Protein AF-A0A815PFV5-F1 (afdb_monomer_lite)

Radius of gyration: 16.6 Å; chains: 1; bounding box: 37×27×49 Å

InterPro domains:
  IPR012340 Nucleic acid-binding, OB-fold [G3DSA:2.40.50.140] (1-66)
  IPR012340 Nucleic acid-binding, OB-fold [SSF50249] (1-58)

Organism: NCBI:txid392033

Foldseek 3Di:
DPPPDDDDDAAEDEDDPCVPVDDPPDDWDFDWDWDWDWDAPDPPDPDTDPDTRIHTYGDDTDDDPPPPD

pLDDT: mean 89.5, std 12.01, range [40.88, 97.25]

Structure (mmCIF, N/CA/C/O backbone):
data_AF-A0A815PFV5-F1
#
_entry.id   AF-A0A815PFV5-F1
#
loop_
_atom_site.group_PDB
_atom_site.id
_atom_site.type_symbol
_atom_site.label_atom_id
_atom_site.label_alt_id
_atom_site.label_comp_id
_atom_site.label_asym_id
_atom_site.label_entity_id
_atom_site.label_seq_id
_atom_site.pdbx_PDB_ins_code
_atom_site.Cartn_x
_atom_site.Cartn_y
_atom_site.Cartn_z
_atom_site.occupancy
_atom_site.B_iso_or_equiv
_atom_site.auth_seq_id
_atom_site.auth_comp_id
_atom_site.auth_asym_id
_atom_site.auth_atom_id
_atom_site.pdbx_PDB_model_num
ATOM 1 N N . MET A 1 1 ? 13.674 12.583 -2.873 1.00 78.69 1 MET A N 1
ATOM 2 C CA . MET A 1 1 ? 13.815 12.524 -1.402 1.00 78.69 1 MET A CA 1
ATOM 3 C C . MET A 1 1 ? 14.840 13.568 -0.999 1.00 78.69 1 MET A C 1
ATOM 5 O O . MET A 1 1 ? 15.833 13.672 -1.713 1.00 78.69 1 MET A O 1
ATOM 9 N N . PRO A 1 2 ? 14.609 14.365 0.057 1.00 91.62 2 PRO A N 1
ATOM 10 C CA . PRO A 1 2 ? 15.693 15.122 0.680 1.00 91.62 2 PRO A CA 1
ATOM 11 C C . PRO A 1 2 ? 16.765 14.141 1.185 1.00 91.62 2 PRO A C 1
ATOM 13 O O . PRO A 1 2 ? 16.433 13.015 1.554 1.00 91.62 2 PRO A O 1
ATOM 16 N N . ALA A 1 3 ? 18.037 14.541 1.142 1.00 90.44 3 ALA A N 1
ATOM 17 C CA . ALA A 1 3 ? 19.174 13.623 1.275 1.00 90.44 3 ALA A CA 1
ATOM 18 C C . ALA A 1 3 ? 19.222 12.849 2.610 1.00 90.44 3 ALA A C 1
ATOM 20 O O . ALA A 1 3 ? 19.700 11.720 2.633 1.00 90.44 3 ALA A O 1
ATOM 21 N N . ASP A 1 4 ? 18.665 13.410 3.686 1.00 94.94 4 ASP A N 1
ATOM 22 C CA . ASP A 1 4 ? 18.822 12.889 5.052 1.00 94.94 4 ASP A CA 1
ATOM 23 C C . ASP A 1 4 ? 17.588 12.148 5.590 1.00 94.94 4 ASP A C 1
ATOM 25 O O . ASP A 1 4 ? 17.447 11.951 6.798 1.00 94.94 4 ASP A O 1
ATOM 29 N N . GLN A 1 5 ? 16.646 11.769 4.723 1.00 94.00 5 GLN A N 1
ATOM 30 C CA . GLN A 1 5 ? 15.418 11.090 5.142 1.00 94.00 5 GLN A CA 1
ATOM 31 C C . GLN A 1 5 ? 15.275 9.717 4.499 1.00 94.00 5 GLN A C 1
ATOM 33 O O . GLN A 1 5 ? 15.547 9.517 3.313 1.00 94.00 5 GLN A O 1
ATOM 38 N N . THR A 1 6 ? 14.793 8.764 5.296 1.00 93.75 6 THR A N 1
ATOM 39 C CA . THR A 1 6 ? 14.417 7.446 4.796 1.00 93.75 6 THR A CA 1
ATOM 40 C C . THR A 1 6 ? 13.174 7.557 3.909 1.00 93.75 6 THR A C 1
ATOM 42 O O . THR A 1 6 ? 12.244 8.304 4.229 1.00 93.75 6 THR A O 1
ATOM 45 N N . PRO A 1 7 ? 13.118 6.819 2.785 1.00 94.50 7 PRO A N 1
ATOM 46 C CA . PRO A 1 7 ? 11.936 6.804 1.940 1.00 94.50 7 PRO A CA 1
ATOM 47 C C . PRO A 1 7 ? 10.685 6.365 2.705 1.00 94.50 7 PRO A C 1
ATOM 49 O O . PRO A 1 7 ? 10.694 5.360 3.416 1.00 94.50 7 PRO A O 1
ATOM 52 N N . VAL A 1 8 ? 9.587 7.101 2.526 1.00 92.56 8 VAL A N 1
ATOM 53 C CA . VAL A 1 8 ? 8.291 6.732 3.101 1.00 92.56 8 VAL A CA 1
ATOM 54 C C . VAL A 1 8 ? 7.775 5.476 2.406 1.00 92.56 8 VAL A C 1
ATOM 56 O O . VAL A 1 8 ? 7.704 5.415 1.180 1.00 92.56 8 VAL A O 1
ATOM 59 N N . THR A 1 9 ? 7.395 4.478 3.201 1.00 94.88 9 THR A N 1
ATOM 60 C CA . THR A 1 9 ? 6.746 3.260 2.705 1.00 94.88 9 THR A CA 1
ATOM 61 C C . THR A 1 9 ? 5.242 3.480 2.623 1.00 94.88 9 THR A C 1
ATOM 63 O O . THR A 1 9 ? 4.635 3.977 3.571 1.00 94.88 9 THR A O 1
ATOM 66 N N . ILE A 1 10 ? 4.641 3.095 1.499 1.00 94.56 10 ILE A N 1
ATOM 67 C CA . ILE A 1 10 ? 3.203 3.217 1.254 1.00 94.56 10 ILE A CA 1
ATOM 68 C C . ILE A 1 10 ? 2.628 1.819 1.036 1.00 94.56 10 ILE A C 1
ATOM 70 O O . ILE A 1 10 ? 3.236 0.989 0.361 1.00 94.56 10 ILE A O 1
ATOM 74 N N . THR A 1 11 ? 1.456 1.550 1.607 1.00 95.69 11 THR A N 1
ATOM 75 C CA . THR A 1 11 ? 0.740 0.291 1.389 1.00 95.69 11 THR A CA 1
ATOM 76 C C . THR A 1 11 ? -0.035 0.342 0.078 1.00 95.69 11 THR A C 1
ATOM 78 O O . THR A 1 11 ? -0.837 1.250 -0.146 1.00 95.69 11 THR A O 1
ATOM 81 N N . ILE A 1 12 ? 0.188 -0.665 -0.761 1.00 95.00 12 ILE A N 1
ATOM 82 C CA . ILE A 1 12 ? -0.460 -0.834 -2.059 1.00 95.00 12 ILE A CA 1
ATOM 83 C C . ILE A 1 12 ? -1.280 -2.127 -2.018 1.00 95.00 12 ILE A C 1
ATOM 85 O O . ILE A 1 12 ? -0.795 -3.151 -1.531 1.00 95.00 12 ILE A O 1
ATOM 89 N N . VAL A 1 13 ? -2.518 -2.085 -2.509 1.00 95.06 13 VAL A N 1
ATOM 90 C CA . VAL A 1 13 ? -3.431 -3.234 -2.542 1.00 95.06 13 VAL A CA 1
ATOM 91 C C . VAL A 1 13 ? -3.765 -3.575 -3.989 1.00 95.06 13 VAL A C 1
ATOM 93 O O . VAL A 1 13 ? -4.379 -2.779 -4.693 1.00 95.06 13 VAL A O 1
ATOM 96 N N . ALA A 1 14 ? -3.370 -4.770 -4.425 1.00 94.62 14 ALA A N 1
ATOM 97 C CA . ALA A 1 14 ? -3.663 -5.282 -5.759 1.00 94.62 14 ALA A CA 1
ATOM 98 C C . ALA A 1 14 ? -4.894 -6.196 -5.747 1.00 94.62 14 ALA A C 1
ATOM 100 O O . ALA A 1 14 ? -5.095 -6.978 -4.817 1.00 94.62 14 ALA A O 1
ATOM 101 N N . HIS A 1 15 ? -5.679 -6.133 -6.820 1.00 94.19 15 HIS A N 1
ATOM 102 C CA . HIS A 1 15 ? -6.900 -6.915 -6.985 1.00 94.19 15 HIS A CA 1
ATOM 103 C C . HIS A 1 15 ? -6.859 -7.743 -8.280 1.00 94.19 15 HIS A C 1
ATOM 105 O O . HIS A 1 15 ? -6.248 -7.351 -9.275 1.00 94.19 15 HIS A O 1
ATOM 111 N N . ASN A 1 16 ? -7.566 -8.878 -8.289 1.00 93.31 16 ASN A N 1
ATOM 112 C CA . ASN A 1 16 ? -7.809 -9.715 -9.470 1.00 93.31 16 ASN A CA 1
ATOM 113 C C . ASN A 1 16 ? -6.527 -10.120 -10.229 1.00 93.31 16 ASN A C 1
ATOM 115 O O . ASN A 1 16 ? -5.637 -10.753 -9.672 1.00 93.31 16 ASN A O 1
ATOM 119 N N . TYR A 1 17 ? -6.436 -9.766 -11.514 1.00 90.19 17 TYR A N 1
ATOM 120 C CA . TYR A 1 17 ? -5.347 -10.149 -12.417 1.00 90.19 17 TYR A CA 1
ATOM 121 C C . TYR A 1 17 ? -4.012 -9.449 -12.112 1.00 90.19 17 TYR A C 1
ATOM 123 O O . TYR A 1 17 ? -2.993 -9.799 -12.702 1.00 90.19 17 TYR A O 1
ATOM 131 N N . LEU A 1 18 ? -4.008 -8.450 -11.223 1.00 91.12 18 LEU A N 1
ATOM 132 C CA . LEU A 1 18 ? -2.797 -7.742 -10.797 1.00 91.12 18 LEU A CA 1
ATOM 133 C C . LEU A 1 18 ? -2.077 -8.464 -9.651 1.00 91.12 18 LEU A C 1
ATOM 135 O O . LEU A 1 18 ? -0.938 -8.126 -9.326 1.00 91.12 18 LEU A O 1
ATOM 139 N N . ILE A 1 19 ? -2.723 -9.461 -9.039 1.00 91.12 19 ILE A N 1
ATOM 140 C CA . ILE A 1 19 ? -2.093 -10.316 -8.034 1.00 91.12 19 ILE A CA 1
ATOM 141 C C . ILE A 1 19 ? -0.945 -11.065 -8.735 1.00 91.12 19 ILE A C 1
ATOM 143 O O . ILE A 1 19 ? -1.159 -11.701 -9.763 1.00 91.12 19 ILE A O 1
ATOM 147 N N . TYR A 1 20 ? 0.274 -10.951 -8.198 1.00 88.62 20 TYR A N 1
ATOM 148 C CA . TYR A 1 20 ? 1.537 -11.433 -8.796 1.00 88.62 20 TYR A CA 1
ATOM 149 C C . TYR A 1 20 ? 2.056 -10.666 -10.026 1.00 88.62 20 TYR A C 1
ATOM 151 O O . TYR A 1 20 ? 2.964 -11.142 -10.704 1.00 88.62 20 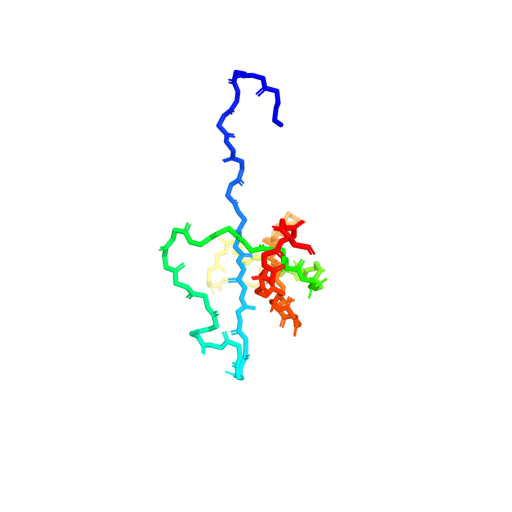TYR A O 1
ATOM 159 N N . ALA A 1 21 ? 1.550 -9.465 -10.323 1.00 89.56 21 ALA A N 1
ATOM 160 C CA . ALA A 1 21 ? 2.064 -8.676 -11.448 1.00 89.56 21 ALA A CA 1
ATOM 161 C C . ALA A 1 21 ? 3.497 -8.135 -11.251 1.00 89.56 21 ALA A C 1
ATOM 163 O O . ALA A 1 21 ? 4.107 -7.726 -12.244 1.00 89.56 21 ALA A O 1
ATOM 164 N N . VAL A 1 22 ? 3.994 -8.118 -10.007 1.00 89.50 22 VAL A N 1
ATOM 165 C CA . VAL A 1 22 ? 5.277 -7.539 -9.573 1.00 89.50 22 VAL A CA 1
ATOM 166 C C . VAL A 1 22 ? 5.999 -8.527 -8.658 1.00 89.50 22 VAL A C 1
ATOM 168 O O . VAL A 1 22 ? 5.358 -9.170 -7.819 1.00 89.50 22 VAL A O 1
ATOM 171 N N . GLN A 1 23 ? 7.319 -8.629 -8.795 1.00 89.81 23 GLN A N 1
ATOM 172 C CA . GLN A 1 23 ? 8.187 -9.406 -7.919 1.00 89.81 23 GLN A CA 1
ATOM 173 C C . GLN A 1 23 ? 8.934 -8.494 -6.930 1.00 89.81 23 GLN A C 1
ATOM 175 O O . GLN A 1 23 ? 9.055 -7.281 -7.105 1.00 89.81 23 GLN A O 1
ATOM 180 N N . LEU A 1 24 ? 9.419 -9.076 -5.832 1.00 91.62 24 LEU A N 1
ATOM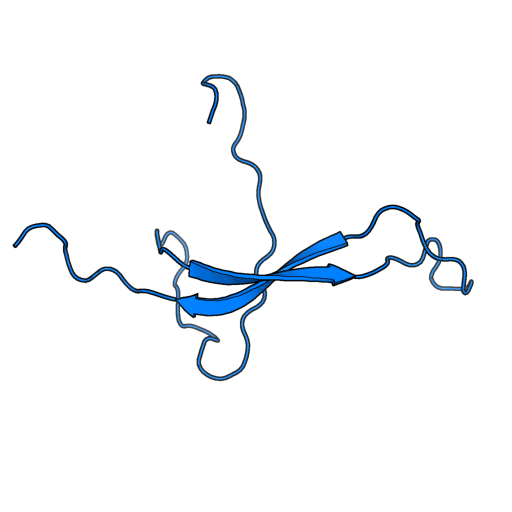 181 C CA . LEU A 1 24 ? 10.207 -8.350 -4.842 1.00 91.62 24 LEU A CA 1
ATOM 182 C C . LEU A 1 24 ? 11.440 -7.701 -5.493 1.00 91.62 24 LEU A C 1
ATOM 184 O O . LEU A 1 24 ? 12.229 -8.383 -6.139 1.00 91.62 24 LEU A O 1
ATOM 188 N N . GLY A 1 25 ? 11.632 -6.405 -5.245 1.00 89.94 25 GLY A N 1
ATOM 189 C CA . GLY A 1 25 ? 12.779 -5.642 -5.746 1.00 89.94 25 GLY A CA 1
ATOM 190 C C . GLY A 1 25 ? 12.531 -4.915 -7.069 1.00 89.94 25 GLY A C 1
ATOM 191 O O . GLY A 1 25 ? 13.363 -4.096 -7.461 1.00 89.94 25 GLY A O 1
ATOM 192 N N . ASP A 1 26 ? 11.389 -5.147 -7.717 1.00 89.94 26 ASP A N 1
ATOM 193 C CA . ASP A 1 26 ? 11.044 -4.465 -8.959 1.00 89.94 26 ASP A CA 1
ATOM 194 C C . ASP A 1 26 ? 10.794 -2.967 -8.733 1.00 89.94 26 ASP A C 1
ATOM 196 O O . ASP A 1 26 ? 10.160 -2.539 -7.763 1.00 89.94 26 ASP A O 1
ATOM 200 N N . ARG A 1 27 ? 11.266 -2.156 -9.683 1.00 89.94 27 ARG A N 1
ATOM 201 C CA . ARG A 1 27 ? 10.956 -0.727 -9.774 1.00 89.94 27 ARG A CA 1
ATOM 202 C C . ARG A 1 27 ? 9.934 -0.550 -10.877 1.00 89.94 27 ARG A C 1
ATOM 204 O O . ARG A 1 27 ? 10.253 -0.758 -12.041 1.00 89.94 27 ARG A O 1
ATOM 211 N N . VAL A 1 28 ? 8.707 -0.200 -10.506 1.00 90.50 28 VAL A N 1
ATOM 212 C CA . VAL A 1 28 ? 7.602 -0.160 -11.462 1.00 90.50 28 VAL A CA 1
ATOM 213 C C . VAL A 1 28 ? 6.779 1.109 -11.268 1.00 90.50 28 VAL A C 1
ATOM 215 O O . VAL A 1 28 ? 6.408 1.410 -10.132 1.00 90.50 28 VAL A O 1
ATOM 218 N N . PRO A 1 29 ? 6.480 1.866 -12.338 1.00 92.12 29 PRO A N 1
ATOM 219 C CA . PRO A 1 29 ? 5.472 2.912 -12.284 1.00 92.12 29 PRO A CA 1
ATOM 220 C C . PRO A 1 29 ? 4.073 2.297 -12.147 1.00 92.12 29 PRO A C 1
ATOM 222 O O . PRO A 1 29 ? 3.684 1.393 -12.892 1.00 92.12 29 PRO A O 1
ATOM 225 N N . VAL A 1 30 ? 3.306 2.813 -11.190 1.00 93.06 30 VAL A N 1
ATOM 226 C CA . VAL A 1 30 ? 1.971 2.312 -10.847 1.00 93.06 30 VAL A CA 1
ATOM 227 C C . VAL A 1 30 ? 0.949 3.445 -10.987 1.00 93.06 30 VAL A C 1
ATOM 229 O O . VAL A 1 30 ? 1.230 4.582 -10.610 1.00 93.06 30 VAL A O 1
ATOM 232 N N . THR A 1 31 ? -0.211 3.157 -11.583 1.00 94.81 31 THR A N 1
ATOM 233 C CA . THR A 1 31 ? -1.312 4.112 -11.802 1.00 94.81 31 THR A CA 1
ATOM 234 C C . THR A 1 31 ? -2.554 3.657 -11.065 1.00 94.81 31 THR A C 1
ATOM 236 O O . THR A 1 31 ? -3.164 2.667 -11.469 1.00 94.81 31 THR A O 1
ATOM 239 N N . ASP A 1 32 ? -2.949 4.424 -10.050 1.00 95.19 32 ASP A N 1
ATOM 240 C CA . ASP A 1 32 ? -3.840 3.948 -8.994 1.00 95.19 32 ASP A CA 1
ATOM 241 C C . ASP A 1 32 ? -4.776 5.025 -8.441 1.00 95.19 32 ASP A C 1
ATOM 243 O O . ASP A 1 32 ? -4.647 6.215 -8.738 1.00 95.19 32 ASP A O 1
ATOM 247 N N . ILE A 1 33 ? -5.701 4.600 -7.574 1.00 97.12 33 ILE A N 1
ATOM 248 C CA . ILE A 1 33 ? -6.592 5.485 -6.818 1.00 97.12 33 ILE A CA 1
ATOM 249 C C . ILE A 1 33 ? -6.067 5.644 -5.392 1.00 97.12 33 ILE A C 1
ATOM 251 O O . ILE A 1 33 ? -5.874 4.665 -4.668 1.00 97.12 33 ILE A O 1
ATOM 255 N N . PHE A 1 34 ? -5.917 6.894 -4.949 1.00 97.25 34 PHE A N 1
ATOM 256 C CA . PHE A 1 34 ? -5.630 7.199 -3.551 1.00 97.25 34 PHE A CA 1
ATOM 257 C C . PHE A 1 34 ? -6.881 6.972 -2.697 1.00 97.25 34 PHE A C 1
ATOM 259 O O . PHE A 1 34 ? -7.883 7.677 -2.845 1.00 97.25 34 PHE A O 1
ATOM 266 N N . ARG A 1 35 ? -6.839 5.975 -1.810 1.00 96.62 35 ARG A N 1
ATOM 267 C CA . ARG A 1 35 ? -7.974 5.593 -0.967 1.00 96.62 35 ARG A CA 1
ATOM 268 C C . ARG A 1 35 ? -7.669 5.784 0.507 1.00 96.62 35 ARG A C 1
ATOM 270 O O . ARG A 1 35 ? -6.532 5.684 0.967 1.00 96.62 35 ARG A O 1
ATOM 277 N N . THR A 1 36 ? -8.729 6.029 1.267 1.00 97.06 36 THR A N 1
ATOM 278 C CA . THR A 1 36 ? -8.656 6.185 2.715 1.00 97.06 36 THR A CA 1
ATOM 279 C C . THR A 1 36 ? -9.680 5.288 3.397 1.00 97.06 36 THR A C 1
ATOM 281 O O . THR A 1 36 ? -10.786 5.082 2.897 1.00 97.06 36 THR A O 1
ATOM 284 N N . VAL A 1 37 ? -9.306 4.724 4.544 1.00 95.69 37 VAL A N 1
ATOM 285 C CA . VAL A 1 37 ? -10.197 3.940 5.404 1.00 95.69 37 VAL A CA 1
ATOM 286 C C . VAL A 1 37 ? -10.075 4.439 6.830 1.00 95.69 37 VAL A C 1
ATOM 288 O O . VAL A 1 37 ? -8.991 4.738 7.338 1.00 95.69 37 VAL A O 1
ATOM 291 N N . SER A 1 38 ? -11.226 4.557 7.475 1.00 94.62 38 SER A N 1
ATOM 292 C CA . SER A 1 38 ? -11.311 5.008 8.847 1.00 94.62 38 SER A CA 1
ATOM 293 C C . SER A 1 38 ? -10.947 3.866 9.798 1.00 94.62 38 SER A C 1
ATOM 295 O O . SER A 1 38 ? -11.369 2.719 9.632 1.00 94.62 38 SER A O 1
ATOM 297 N N . LEU A 1 39 ? -10.110 4.163 10.790 1.00 94.44 39 LEU A N 1
ATOM 298 C CA . LEU A 1 39 ? -9.655 3.170 11.758 1.00 94.44 39 LEU A CA 1
ATOM 299 C C . LEU A 1 39 ? -10.512 3.245 13.017 1.00 94.44 39 LEU A C 1
ATOM 301 O O . LEU A 1 39 ? -10.715 4.324 13.578 1.00 94.44 39 LEU A O 1
ATOM 305 N N . ARG A 1 40 ? -10.992 2.096 13.499 1.00 93.31 40 ARG A N 1
ATOM 306 C CA . ARG A 1 40 ? -11.635 2.027 14.817 1.00 93.31 40 ARG A CA 1
ATOM 307 C C . ARG A 1 40 ? -10.586 2.235 15.904 1.00 93.31 40 ARG A C 1
ATOM 309 O O . ARG A 1 40 ? -9.521 1.629 15.851 1.00 93.31 40 ARG A O 1
ATOM 316 N N . ILE A 1 41 ? -10.907 3.066 16.895 1.00 92.62 41 ILE A N 1
ATOM 317 C CA . ILE A 1 41 ? -10.006 3.332 18.031 1.00 92.62 41 ILE A CA 1
ATOM 318 C C . ILE A 1 41 ? -9.895 2.084 18.913 1.00 92.62 41 ILE A C 1
ATOM 320 O O . ILE A 1 41 ? -8.830 1.759 19.424 1.00 92.62 41 ILE A O 1
ATOM 324 N N . ASN A 1 42 ? -11.007 1.371 19.074 1.00 93.56 42 ASN A N 1
ATOM 325 C CA . ASN A 1 42 ? -11.083 0.118 19.804 1.00 93.56 42 ASN A CA 1
ATOM 326 C C . ASN A 1 42 ? -12.009 -0.832 19.039 1.00 93.56 42 ASN A C 1
ATOM 328 O O . ASN A 1 42 ? -13.042 -0.410 18.524 1.00 93.56 42 ASN A O 1
ATOM 332 N N . SER A 1 43 ? -11.672 -2.119 18.971 1.00 89.88 43 SER A N 1
ATOM 333 C CA . SER A 1 43 ? -12.484 -3.118 18.264 1.00 89.88 43 SER A CA 1
ATOM 334 C C . SER A 1 43 ? -13.873 -3.293 18.885 1.00 89.88 43 SER A C 1
ATOM 336 O O . SER A 1 43 ? -14.836 -3.576 18.171 1.00 89.88 43 SER A O 1
ATOM 338 N N . LYS A 1 44 ? -13.980 -3.076 20.204 1.00 92.06 44 LYS A N 1
ATOM 339 C CA . LYS A 1 44 ? -15.211 -3.242 20.992 1.00 92.06 44 LYS A CA 1
ATOM 340 C C . LYS A 1 44 ? -16.170 -2.051 20.917 1.00 92.06 44 LYS A C 1
ATOM 342 O O . LYS A 1 44 ? -17.341 -2.209 21.245 1.00 92.06 44 LYS A O 1
ATOM 347 N N . THR A 1 45 ? -15.707 -0.867 20.515 1.00 92.81 45 THR A N 1
ATOM 348 C CA . THR A 1 45 ? -16.545 0.341 20.439 1.00 92.81 45 THR A CA 1
ATOM 349 C C . THR A 1 45 ? -16.705 0.798 18.989 1.00 92.81 45 THR A C 1
ATOM 351 O O . THR A 1 45 ? -15.879 0.506 18.128 1.00 92.81 45 THR A O 1
ATOM 354 N N . ARG A 1 46 ? -17.796 1.512 18.681 1.00 90.38 46 ARG A N 1
ATOM 355 C CA . ARG A 1 46 ? -18.051 2.039 17.325 1.00 90.38 46 ARG A CA 1
ATOM 356 C C . ARG A 1 46 ? -17.342 3.368 17.038 1.00 90.38 46 ARG A C 1
ATOM 358 O O . ARG A 1 46 ? -17.518 3.915 15.957 1.00 90.38 46 ARG A O 1
ATOM 365 N N . ASN A 1 47 ? -16.537 3.869 17.975 1.00 94.25 47 ASN A N 1
ATOM 366 C CA . ASN A 1 47 ? -15.821 5.129 17.808 1.00 94.25 47 ASN A CA 1
ATOM 367 C C . ASN A 1 47 ? -14.656 4.977 16.820 1.00 94.25 47 ASN A C 1
ATOM 369 O O . ASN A 1 47 ? -13.863 4.032 16.889 1.00 94.25 47 ASN A O 1
ATOM 373 N N . VAL A 1 48 ? -14.551 5.945 15.914 1.00 95.12 48 VAL A N 1
ATOM 374 C CA . VAL A 1 48 ? -13.612 5.954 14.790 1.00 95.12 48 VAL A CA 1
ATOM 375 C C . VAL A 1 48 ? -12.618 7.103 14.9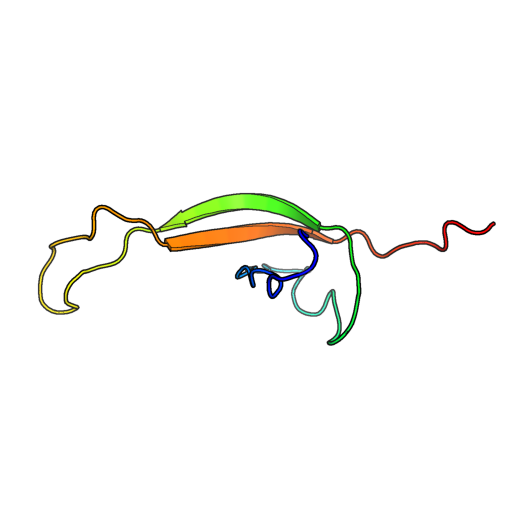55 1.00 95.12 48 VAL A C 1
ATOM 377 O O . VAL A 1 48 ? -12.956 8.154 15.497 1.00 95.12 48 VAL A O 1
ATOM 380 N N . ARG A 1 49 ? -11.374 6.899 14.517 1.00 94.25 49 ARG A N 1
ATOM 381 C CA . ARG A 1 49 ? -10.313 7.908 14.554 1.00 94.25 49 ARG A CA 1
ATOM 382 C C . ARG A 1 49 ? -10.539 8.966 13.468 1.00 94.25 49 ARG A C 1
ATOM 384 O O . A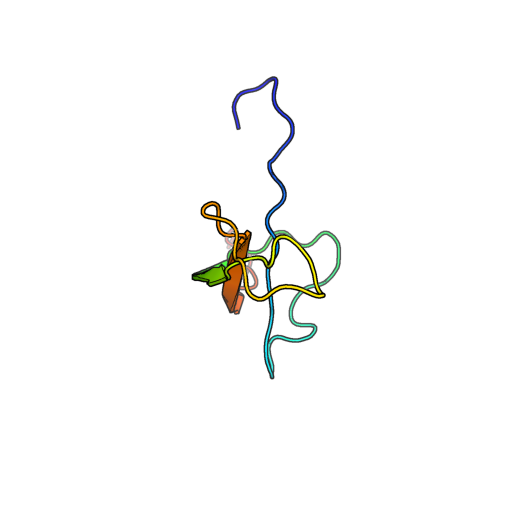RG A 1 49 ? -10.896 8.630 12.345 1.00 94.25 49 ARG A O 1
ATOM 391 N N . SER A 1 50 ? -10.254 10.228 13.795 1.00 94.06 50 SER A N 1
ATOM 392 C CA . SER A 1 50 ? -10.300 11.345 12.834 1.00 94.06 50 SER A CA 1
ATOM 393 C C . SER A 1 50 ? -9.203 11.255 11.757 1.00 94.06 50 SER A C 1
ATOM 395 O O . SER A 1 50 ? -9.396 11.679 10.624 1.00 94.06 50 SER A O 1
ATOM 397 N N . VAL A 1 51 ? -8.054 10.653 12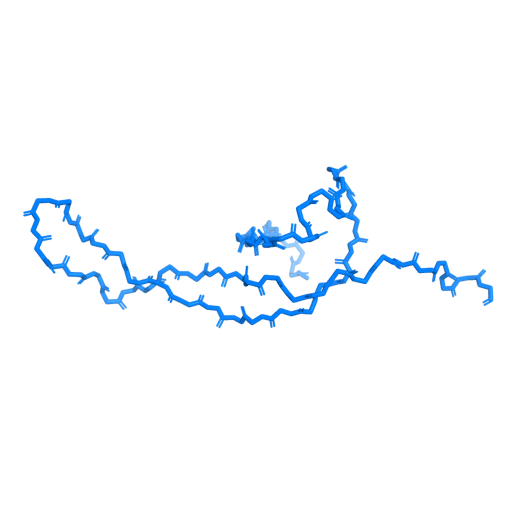.089 1.00 95.50 51 VAL A N 1
ATOM 398 C CA . VAL A 1 51 ? -6.966 10.387 11.136 1.00 95.50 51 VAL A CA 1
ATOM 399 C C . VAL A 1 51 ? -7.213 9.055 10.434 1.00 95.50 51 VAL A C 1
ATOM 401 O O . VAL A 1 51 ? -7.284 8.010 11.087 1.00 95.50 51 VAL A O 1
ATOM 404 N N . TYR A 1 52 ? -7.313 9.110 9.109 1.00 96.19 52 TYR A N 1
ATOM 405 C CA . TYR A 1 52 ? -7.589 7.962 8.254 1.00 96.19 52 TYR A CA 1
ATOM 406 C C . TYR A 1 52 ? -6.296 7.242 7.876 1.00 96.19 52 TYR A C 1
ATOM 408 O O . TYR A 1 52 ? -5.257 7.870 7.671 1.00 96.19 52 TYR A O 1
ATOM 416 N N . HIS A 1 53 ? -6.372 5.919 7.749 1.00 94.94 53 HIS A N 1
ATOM 417 C CA . HIS A 1 53 ? -5.320 5.156 7.094 1.00 94.94 53 HIS A CA 1
ATOM 418 C C . HIS A 1 53 ? -5.433 5.363 5.590 1.00 94.94 53 HIS A C 1
ATOM 420 O O . HIS A 1 53 ? -6.530 5.258 5.038 1.00 94.94 53 HIS A O 1
ATOM 426 N N . THR A 1 54 ? -4.312 5.632 4.934 1.00 96.69 54 THR A N 1
ATOM 427 C CA . THR A 1 54 ? -4.275 5.817 3.484 1.00 96.69 54 THR A CA 1
ATOM 428 C C . THR A 1 54 ? -3.543 4.656 2.841 1.00 96.69 54 THR A C 1
ATOM 430 O O . THR A 1 54 ? -2.547 4.164 3.368 1.00 96.69 54 THR A O 1
ATOM 433 N N . PHE A 1 55 ? -4.087 4.169 1.738 1.00 97.06 55 PHE A N 1
ATOM 434 C CA . PHE A 1 55 ? -3.470 3.140 0.921 1.00 97.06 55 PHE A CA 1
ATOM 435 C C . PHE A 1 55 ? -3.820 3.404 -0.532 1.00 97.06 55 PHE A C 1
ATOM 437 O O . PHE A 1 55 ? -4.757 4.139 -0.857 1.00 97.06 55 PHE A O 1
ATOM 444 N N . ILE A 1 56 ? -3.038 2.803 -1.406 1.00 96.75 56 ILE A N 1
ATOM 445 C CA . ILE A 1 56 ? -3.197 2.958 -2.837 1.00 96.75 56 ILE A CA 1
ATOM 446 C C . ILE A 1 56 ? -3.853 1.683 -3.379 1.00 96.75 56 ILE A C 1
ATOM 448 O O . ILE A 1 56 ? -3.420 0.576 -3.056 1.00 96.75 56 ILE A O 1
ATOM 452 N N . ASP A 1 57 ? -4.928 1.840 -4.147 1.00 96.19 57 ASP A N 1
ATOM 453 C CA . ASP A 1 57 ? -5.646 0.732 -4.785 1.00 96.19 57 ASP A CA 1
ATOM 454 C C . ASP A 1 57 ? -5.263 0.603 -6.256 1.00 96.19 57 ASP A C 1
ATOM 456 O O . ASP A 1 57 ? -5.417 1.570 -7.015 1.00 96.19 57 ASP A O 1
ATOM 460 N N . VAL A 1 58 ? -4.788 -0.590 -6.635 1.00 95.94 58 VAL A N 1
ATOM 461 C CA . VAL A 1 58 ? -4.096 -0.761 -7.905 1.00 95.94 58 VAL A CA 1
ATOM 462 C C . VAL A 1 58 ? -5.022 -0.881 -9.103 1.00 95.94 58 VAL A C 1
ATOM 464 O O . 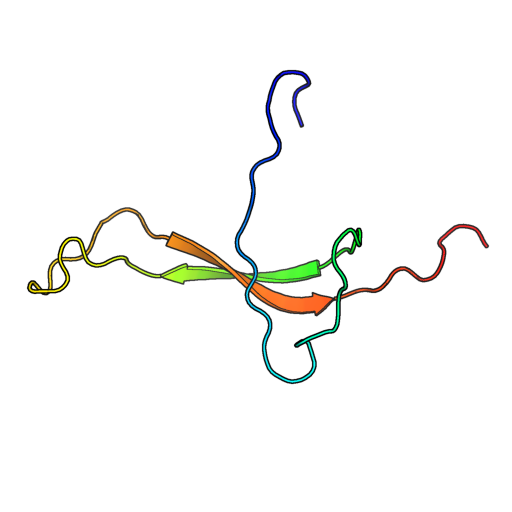VAL A 1 58 ? -5.819 -1.817 -9.153 1.00 95.94 58 VAL A O 1
ATOM 467 N N . ILE A 1 59 ? -4.859 -0.013 -10.110 1.00 94.81 59 ILE A N 1
ATOM 468 C CA . ILE A 1 59 ? -5.540 -0.166 -11.413 1.00 94.81 59 ILE A CA 1
ATOM 469 C C . ILE A 1 59 ? -4.586 -0.735 -12.461 1.00 94.81 59 ILE A C 1
ATOM 471 O O . ILE A 1 59 ? -4.950 -1.637 -13.223 1.00 94.81 59 ILE A O 1
ATOM 475 N N . HIS A 1 60 ? -3.371 -0.198 -12.539 1.00 92.81 60 HIS A N 1
ATOM 476 C CA . HIS A 1 60 ? -2.430 -0.594 -13.574 1.00 92.81 60 HIS A CA 1
ATOM 477 C C . HIS A 1 60 ? -0.983 -0.531 -13.101 1.00 92.81 60 HIS A C 1
ATOM 479 O O . HIS A 1 60 ? -0.509 0.473 -12.576 1.00 92.81 60 HIS A O 1
ATOM 485 N N . VAL A 1 61 ? -0.263 -1.613 -13.382 1.00 92.50 61 VAL A N 1
ATOM 486 C CA . VAL A 1 61 ? 1.173 -1.739 -13.166 1.00 92.50 61 VAL A CA 1
ATOM 487 C C . VAL A 1 61 ? 1.843 -1.706 -14.533 1.00 92.50 61 VAL A C 1
ATOM 489 O O . VAL A 1 61 ? 1.704 -2.650 -15.316 1.00 92.50 61 VAL A O 1
ATOM 492 N N . CYS A 1 62 ? 2.567 -0.629 -14.827 1.00 88.31 62 CYS A N 1
ATOM 493 C CA . CYS A 1 62 ? 3.275 -0.501 -16.093 1.00 88.31 62 CYS A CA 1
ATOM 494 C C . CYS A 1 62 ? 4.658 -1.136 -15.956 1.00 88.31 62 CYS A C 1
ATOM 496 O O . CYS A 1 62 ? 5.586 -0.520 -15.442 1.00 88.31 62 CYS A O 1
ATOM 498 N N . ARG A 1 63 ? 4.805 -2.384 -16.409 1.00 80.06 63 ARG A N 1
ATOM 499 C CA . ARG A 1 63 ? 6.130 -3.002 -16.512 1.00 80.06 63 ARG A CA 1
ATOM 500 C C . ARG A 1 63 ? 6.904 -2.308 -17.620 1.00 80.06 63 ARG A C 1
ATOM 502 O O . ARG A 1 63 ? 6.477 -2.311 -18.774 1.00 80.06 63 ARG A O 1
ATOM 509 N N . GLU A 1 64 ? 8.027 -1.714 -17.246 1.00 67.88 64 GLU A N 1
ATOM 510 C CA . GLU A 1 64 ? 8.900 -0.991 -18.156 1.00 67.88 64 GLU A CA 1
ATOM 511 C C . GLU A 1 64 ? 9.274 -1.881 -19.353 1.00 67.88 64 GLU A C 1
ATOM 513 O O . GLU A 1 64 ? 9.910 -2.928 -19.213 1.00 67.88 64 GLU A O 1
ATOM 518 N N . LYS A 1 65 ? 8.884 -1.456 -20.557 1.00 54.25 65 LYS A N 1
ATOM 519 C CA . LYS A 1 65 ? 9.633 -1.805 -21.760 1.00 54.25 65 LYS A CA 1
ATOM 520 C C . LYS A 1 65 ? 10.808 -0.845 -21.794 1.00 54.25 65 LYS A C 1
ATOM 522 O O . LYS A 1 65 ? 10.600 0.345 -21.987 1.00 54.25 65 LYS A O 1
ATOM 527 N N . ASN A 1 66 ? 11.991 -1.394 -21.539 1.00 44.47 66 ASN A N 1
ATOM 528 C CA . ASN A 1 66 ? 13.314 -0.826 -21.777 1.00 44.47 66 ASN A CA 1
ATOM 529 C C . ASN A 1 66 ? 13.278 0.486 -22.592 1.00 44.47 66 ASN A C 1
ATOM 531 O O . ASN A 1 66 ? 13.116 0.451 -23.808 1.00 44.47 66 ASN A O 1
ATOM 535 N N . ILE A 1 67 ? 13.398 1.631 -21.910 1.00 57.69 67 ILE A N 1
ATOM 536 C CA . ILE A 1 67 ? 13.340 2.982 -22.509 1.00 57.69 67 ILE A CA 1
ATOM 537 C C . ILE A 1 67 ? 14.690 3.338 -23.186 1.00 57.69 67 ILE A C 1
ATOM 539 O O . ILE A 1 67 ? 14.922 4.466 -23.605 1.00 57.69 67 ILE A O 1
ATOM 543 N N . TYR A 1 68 ? 15.595 2.363 -23.323 1.00 52.97 68 TYR A N 1
ATOM 544 C CA . TYR A 1 68 ? 16.896 2.494 -23.982 1.00 52.97 68 TYR A CA 1
ATOM 545 C C . TYR A 1 68 ? 16.971 1.718 -25.308 1.00 52.97 68 TYR A C 1
ATOM 547 O O . TYR A 1 68 ? 17.944 1.006 -25.543 1.00 52.97 68 TYR A O 1
ATOM 555 N N . ASN A 1 69 ? 15.948 1.834 -26.158 1.00 40.88 69 ASN A N 1
ATOM 556 C CA . ASN A 1 69 ? 16.037 1.570 -27.601 1.00 40.88 69 ASN A CA 1
ATOM 557 C C . ASN A 1 69 ? 15.167 2.568 -28.363 1.00 40.88 69 ASN A C 1
ATOM 559 O O . ASN A 1 69 ? 13.959 2.640 -28.040 1.00 40.88 69 ASN A O 1
#

Sequence (69 aa):
MPADQTPVTITIVAHNYLIYAVQLGDRVPVTDIFRTVSLRINSKTRNVRSVYHTFIDVIHVCREKNIYN

Secondary structure (DSSP, 8-state):
--TTSPPPP--EE--GGGTTSS-TT----EEEEEEEEPPBS-TTS--B-SSPEEEEEEEEE-----S--